Protein AF-A0A1H0KVQ3-F1 (afdb_monomer_lite)

Organism: NCBI:txid582672

Secondary structure (DSSP, 8-state):
---GGG--HHHHHHHHHHHHHHHHHHHHHHHHHHHHHT-S-GGGHHHHHHHHHHHHHHHHHHHSSPPPHHHHHHHT-HHHHHHHT------HHHHHHHHHHTHHHHHHHHHHHHHHHHHHHHHHHTT-HHHHHHHHHHHHHHHHHHHHHHHHHHHHHHHHHPPP----PPPPP-

Radius of gyration: 24.4 Å; chains: 1; bounding box: 36×47×94 Å

pLDDT: mean 91.39, std 11.81, range [36.75, 98.62]

Structure (mmCIF, N/CA/C/O backb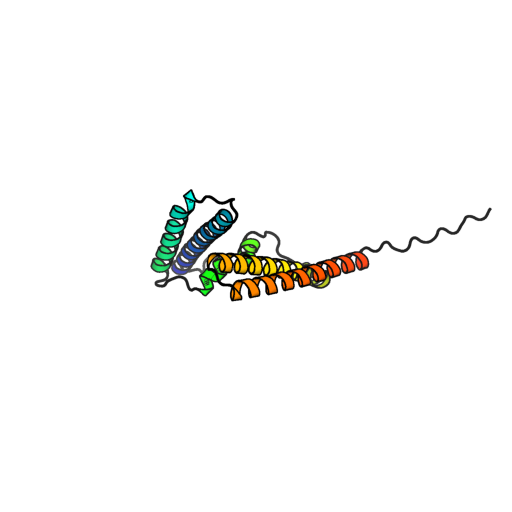one):
data_AF-A0A1H0KVQ3-F1
#
_entry.id   AF-A0A1H0KVQ3-F1
#
loop_
_atom_site.group_PDB
_atom_site.id
_atom_site.type_symbol
_atom_site.label_atom_id
_atom_site.label_alt_id
_atom_site.label_comp_id
_atom_site.label_asym_id
_atom_site.label_entity_id
_atom_site.label_seq_id
_atom_site.pdbx_PDB_ins_code
_atom_site.Cartn_x
_atom_site.Cartn_y
_atom_site.Cartn_z
_atom_site.occupancy
_atom_site.B_iso_or_equiv
_atom_site.auth_seq_id
_atom_site.auth_comp_id
_atom_site.auth_asym_id
_atom_site.auth_atom_id
_atom_site.pdbx_PDB_model_num
ATOM 1 N N . MET A 1 1 ? -12.861 -31.488 -4.540 1.00 42.41 1 MET A N 1
ATOM 2 C CA . MET A 1 1 ? -13.617 -30.463 -3.789 1.00 42.41 1 MET A CA 1
ATOM 3 C C . MET A 1 1 ? -13.531 -30.807 -2.314 1.00 42.41 1 MET A C 1
ATOM 5 O O . MET A 1 1 ? -14.171 -31.758 -1.891 1.00 42.41 1 MET A O 1
ATOM 9 N N . ARG A 1 2 ? -12.672 -30.112 -1.562 1.00 36.75 2 ARG A N 1
ATOM 10 C CA . ARG A 1 2 ? -12.631 -30.208 -0.098 1.00 36.75 2 ARG A CA 1
ATOM 11 C C . ARG A 1 2 ? -13.751 -29.309 0.415 1.00 36.75 2 ARG A C 1
ATOM 13 O O . ARG A 1 2 ? -13.778 -28.130 0.071 1.00 36.75 2 ARG A O 1
ATOM 20 N N . VAL A 1 3 ? -14.720 -29.891 1.106 1.00 45.06 3 VAL A N 1
ATOM 21 C CA . VAL A 1 3 ? -15.871 -29.166 1.644 1.00 45.06 3 VAL A CA 1
ATOM 22 C C . VAL A 1 3 ? -15.356 -28.164 2.679 1.00 45.06 3 VAL A C 1
ATOM 24 O O . VAL A 1 3 ? -14.495 -28.492 3.487 1.00 45.06 3 VAL A O 1
ATOM 27 N N . VAL A 1 4 ? -15.893 -26.945 2.664 1.00 55.22 4 VAL A N 1
ATOM 28 C CA . VAL A 1 4 ? -15.613 -25.844 3.610 1.00 55.22 4 VAL A CA 1
ATOM 29 C C . VAL A 1 4 ? -16.054 -26.192 5.059 1.00 55.22 4 VAL A C 1
ATOM 31 O O . VAL A 1 4 ? -16.020 -25.352 5.947 1.00 55.22 4 VAL A O 1
ATOM 34 N N . SER A 1 5 ? -16.451 -27.442 5.330 1.00 54.75 5 SER A N 1
ATOM 35 C CA . SER A 1 5 ? -17.116 -27.896 6.559 1.00 54.75 5 SER A CA 1
ATOM 36 C C . SER A 1 5 ? -16.187 -28.355 7.687 1.00 54.75 5 SER A C 1
ATOM 38 O O . SER A 1 5 ? -16.681 -28.916 8.657 1.00 54.75 5 SER A O 1
ATOM 40 N N . GLU A 1 6 ? -14.870 -28.173 7.581 1.00 60.12 6 GLU A N 1
ATOM 41 C CA . GLU A 1 6 ? -13.929 -28.571 8.648 1.00 60.12 6 GLU A CA 1
ATOM 42 C C . GLU A 1 6 ? -13.430 -27.394 9.495 1.00 60.12 6 GLU A C 1
ATOM 44 O O . GLU A 1 6 ? -12.633 -27.605 10.404 1.00 60.12 6 GLU A O 1
ATOM 49 N N . ARG A 1 7 ? -13.892 -26.160 9.238 1.00 67.75 7 ARG A N 1
ATOM 50 C CA . ARG A 1 7 ? -13.549 -25.029 10.108 1.00 67.75 7 ARG A CA 1
ATOM 51 C C . ARG A 1 7 ? -14.409 -25.045 11.360 1.00 67.75 7 ARG A C 1
ATOM 53 O O . ARG A 1 7 ? -15.636 -25.081 11.284 1.00 67.75 7 ARG A O 1
ATOM 60 N N . THR A 1 8 ? -13.758 -24.990 12.510 1.00 81.69 8 THR A N 1
ATOM 61 C CA . THR A 1 8 ? -14.435 -24.839 13.796 1.00 81.69 8 THR A CA 1
ATOM 62 C C . THR A 1 8 ? -15.108 -23.466 13.879 1.00 81.69 8 THR A C 1
ATOM 64 O O . THR A 1 8 ? -14.657 -22.490 13.280 1.00 81.69 8 THR A O 1
ATOM 67 N N . GLU A 1 9 ? -16.179 -23.349 14.663 1.00 85.50 9 GLU A N 1
ATOM 68 C CA . GLU A 1 9 ? -16.862 -22.066 14.901 1.00 85.50 9 GLU A CA 1
ATOM 69 C C . GLU A 1 9 ? -15.919 -20.999 15.492 1.00 85.50 9 GLU A C 1
ATOM 71 O O . GLU A 1 9 ? -16.082 -19.801 15.268 1.00 85.50 9 GLU A O 1
ATOM 76 N N . ALA A 1 10 ? -14.887 -21.431 16.222 1.00 84.00 10 ALA A N 1
ATOM 77 C CA . ALA A 1 10 ? -13.822 -20.557 16.696 1.00 84.00 10 ALA A CA 1
ATOM 78 C C . ALA A 1 10 ? -12.983 -19.988 15.538 1.00 84.00 10 ALA A C 1
ATOM 80 O O . ALA A 1 10 ? -12.761 -18.783 15.491 1.00 84.00 10 ALA A O 1
ATOM 81 N N . GLU A 1 11 ? -12.570 -20.816 14.575 1.00 88.00 11 GLU A N 1
ATOM 82 C CA . GLU A 1 11 ? -11.800 -20.365 13.405 1.00 88.00 11 GLU A CA 1
ATOM 83 C C . GLU A 1 11 ? -12.605 -19.429 12.501 1.00 88.00 11 GLU A C 1
ATOM 85 O O . GLU A 1 11 ? -12.054 -18.468 11.966 1.00 88.00 11 GLU A O 1
ATOM 90 N N . ILE A 1 12 ? -13.909 -19.684 12.345 1.00 89.75 12 ILE A N 1
ATOM 91 C CA . ILE A 1 12 ? -14.804 -18.802 11.585 1.00 89.75 12 ILE A CA 1
ATOM 92 C C . ILE A 1 12 ? -14.844 -17.418 12.238 1.00 89.75 12 ILE A C 1
ATOM 94 O O . ILE A 1 12 ? -14.564 -16.424 11.570 1.00 89.75 12 ILE A O 1
ATOM 98 N N . ARG A 1 13 ? -15.097 -17.356 13.551 1.00 92.44 13 ARG A N 1
ATOM 99 C CA . ARG A 1 13 ? -15.142 -16.084 14.286 1.00 92.44 13 ARG A CA 1
ATOM 100 C C . ARG A 1 13 ? -13.813 -15.340 14.239 1.00 92.44 13 ARG A C 1
ATOM 102 O O . ARG A 1 13 ? -13.820 -14.132 14.025 1.00 92.44 13 ARG A O 1
ATOM 109 N N . THR A 1 14 ? -12.688 -16.042 14.380 1.00 92.06 14 THR A N 1
ATOM 110 C CA . THR A 1 14 ? -11.350 -15.444 14.247 1.00 92.06 14 THR A CA 1
ATOM 111 C C . THR A 1 14 ? -11.158 -14.809 12.871 1.00 92.06 14 THR A C 1
ATOM 113 O O . THR A 1 14 ? -10.742 -13.655 12.781 1.00 92.06 14 THR A O 1
ATOM 116 N N . HIS A 1 15 ? -11.519 -15.511 11.795 1.00 92.88 15 HIS A N 1
ATOM 117 C CA . HIS A 1 15 ? -11.420 -14.959 10.444 1.00 92.88 15 HIS A CA 1
ATOM 118 C C . HIS A 1 15 ? -12.334 -13.748 10.219 1.00 92.88 15 HIS A C 1
ATOM 120 O O . HIS A 1 15 ? -11.943 -12.811 9.525 1.00 92.88 15 HIS A O 1
ATOM 126 N N . GLU A 1 16 ? -13.534 -13.735 10.800 1.00 95.06 16 GLU A N 1
ATOM 127 C CA . GLU A 1 16 ? -14.462 -12.605 10.690 1.00 95.06 16 GLU A CA 1
ATOM 128 C C . GLU A 1 16 ? -13.920 -11.344 11.373 1.00 95.06 16 GLU A C 1
ATOM 130 O O . GLU A 1 16 ? -13.935 -10.262 10.776 1.00 95.06 16 GLU A O 1
ATOM 135 N N . VAL A 1 17 ? -13.403 -11.467 12.601 1.00 97.06 17 VAL A N 1
ATOM 136 C CA . VAL A 1 17 ? -12.816 -10.317 13.308 1.00 97.06 17 VAL A CA 1
ATOM 137 C C . VAL A 1 17 ? -11.524 -9.845 12.645 1.00 97.06 17 VAL A C 1
ATOM 139 O O . VAL A 1 17 ? -11.307 -8.640 12.531 1.00 97.06 17 VAL A O 1
ATOM 142 N N . GLU A 1 18 ? -10.708 -10.760 12.117 1.00 96.31 18 GLU A N 1
ATOM 143 C CA . GLU A 1 18 ? -9.507 -10.426 11.347 1.00 96.31 18 GLU A CA 1
ATOM 144 C C . GLU A 1 18 ? -9.856 -9.653 10.061 1.00 96.31 18 GLU A C 1
ATOM 146 O O . GLU A 1 18 ? -9.266 -8.607 9.772 1.00 96.31 18 GLU A O 1
ATOM 151 N N . ALA A 1 19 ? -10.861 -10.116 9.309 1.00 95.69 19 ALA A N 1
ATOM 152 C CA . ALA A 1 19 ? -11.348 -9.430 8.115 1.00 95.69 19 ALA A CA 1
ATOM 153 C C . ALA A 1 19 ? -11.894 -8.034 8.449 1.00 95.69 19 ALA A C 1
ATOM 155 O O . ALA A 1 19 ? -11.619 -7.071 7.726 1.00 95.69 19 ALA A O 1
ATOM 156 N N . LYS A 1 20 ? -12.614 -7.894 9.571 1.00 97.69 20 LYS A N 1
ATOM 157 C CA . LYS A 1 20 ? -13.118 -6.598 10.039 1.00 97.69 20 LYS A CA 1
ATOM 158 C C . LYS A 1 20 ? -11.974 -5.628 10.334 1.00 97.69 20 LYS A C 1
ATOM 160 O O . LYS A 1 20 ? -12.011 -4.512 9.814 1.00 97.69 20 LYS A O 1
ATOM 165 N N . VAL A 1 21 ? -10.948 -6.058 11.082 1.00 98.12 21 VAL A N 1
ATOM 166 C CA . VAL A 1 21 ? -9.746 -5.244 11.349 1.00 98.12 21 VAL A CA 1
ATOM 167 C C . VAL A 1 21 ? -9.100 -4.809 10.040 1.00 98.12 21 VAL A C 1
ATOM 169 O O . VAL A 1 21 ? -8.855 -3.618 9.848 1.00 98.12 21 VAL A O 1
ATOM 172 N N . ARG A 1 22 ? -8.871 -5.750 9.116 1.00 97.62 22 ARG A N 1
ATOM 173 C CA . ARG A 1 22 ? -8.246 -5.480 7.815 1.00 97.62 22 ARG A CA 1
ATOM 174 C C . ARG A 1 22 ? -8.985 -4.382 7.049 1.00 97.62 22 ARG A C 1
ATOM 176 O O . ARG A 1 22 ? -8.360 -3.428 6.589 1.00 97.62 22 ARG A O 1
ATOM 183 N N . VAL A 1 23 ? -10.311 -4.481 6.943 1.00 97.06 23 VAL A N 1
ATOM 184 C CA . VAL A 1 23 ? -11.141 -3.506 6.217 1.00 97.06 23 VAL A CA 1
ATOM 185 C C . VAL A 1 23 ? -11.105 -2.130 6.882 1.00 97.06 23 VAL A C 1
ATOM 187 O O . VAL A 1 23 ? -10.873 -1.126 6.201 1.00 97.06 23 VAL A O 1
ATOM 190 N N . THR A 1 24 ? -11.308 -2.050 8.201 1.00 98.19 24 THR A N 1
ATOM 191 C CA . THR A 1 24 ? -11.325 -0.760 8.910 1.00 98.19 24 THR A CA 1
ATOM 192 C C . THR A 1 24 ? -9.957 -0.086 8.896 1.00 98.19 24 THR A C 1
ATOM 194 O O . THR A 1 24 ? -9.870 1.121 8.660 1.00 98.19 24 THR A O 1
ATOM 197 N N . LEU A 1 25 ? -8.888 -0.869 9.067 1.00 98.19 25 LEU A N 1
ATOM 198 C CA . LEU A 1 25 ? -7.510 -0.391 9.051 1.00 98.19 25 LEU A CA 1
ATOM 199 C C . LEU A 1 25 ? -7.128 0.158 7.672 1.00 98.19 25 LEU A C 1
ATOM 201 O O . LEU A 1 25 ? -6.627 1.280 7.572 1.00 98.19 25 LEU A O 1
ATOM 205 N N . ARG A 1 26 ? -7.431 -0.582 6.596 1.00 97.75 26 ARG A N 1
ATOM 206 C CA . ARG A 1 26 ? -7.193 -0.123 5.219 1.00 97.75 26 ARG A CA 1
ATOM 207 C C . ARG A 1 26 ? -7.983 1.139 4.895 1.00 97.75 26 ARG A C 1
ATOM 209 O O . ARG A 1 26 ? -7.428 2.058 4.295 1.00 97.75 26 ARG A O 1
ATOM 216 N N . ARG A 1 27 ? -9.252 1.221 5.311 1.00 97.88 27 ARG A N 1
ATOM 217 C CA . ARG A 1 27 ? -10.090 2.409 5.085 1.00 97.88 27 ARG A CA 1
ATOM 218 C C . ARG A 1 27 ? -9.503 3.649 5.759 1.00 97.88 27 ARG A C 1
ATOM 220 O O . ARG A 1 27 ? -9.386 4.687 5.107 1.00 97.88 27 ARG A O 1
ATOM 227 N N . LEU A 1 28 ? -9.109 3.529 7.027 1.00 98.44 28 LEU A N 1
ATOM 228 C CA . LEU A 1 28 ? -8.469 4.611 7.773 1.00 98.44 28 LEU A CA 1
ATOM 229 C C . LEU A 1 28 ? -7.151 5.038 7.111 1.00 98.44 28 LEU A C 1
ATOM 231 O O . LEU A 1 28 ? -6.968 6.218 6.808 1.00 98.44 28 LEU A O 1
ATOM 235 N N . ALA A 1 29 ? -6.257 4.087 6.823 1.00 97.81 29 ALA A N 1
ATOM 236 C CA . ALA A 1 29 ? -4.963 4.366 6.200 1.00 97.81 29 ALA A CA 1
ATOM 237 C C . ALA A 1 29 ? -5.115 5.039 4.825 1.00 97.81 29 ALA A C 1
ATOM 239 O O . ALA A 1 29 ? -4.454 6.040 4.538 1.00 97.81 29 ALA A O 1
ATOM 240 N N . ALA A 1 30 ? -6.032 4.540 3.991 1.00 97.44 30 ALA A N 1
ATOM 241 C CA . ALA A 1 30 ? -6.328 5.123 2.689 1.00 97.44 30 ALA A CA 1
ATOM 242 C C . ALA A 1 30 ? -6.830 6.566 2.809 1.00 97.44 30 ALA A C 1
ATOM 244 O O . ALA A 1 30 ? -6.378 7.438 2.063 1.00 97.44 30 ALA A O 1
ATOM 245 N N . ASN A 1 31 ? -7.733 6.847 3.752 1.00 98.31 31 ASN A N 1
ATOM 246 C CA . ASN A 1 31 ? -8.236 8.201 3.942 1.00 98.31 31 ASN A CA 1
ATOM 247 C C . ASN A 1 31 ? -7.149 9.148 4.467 1.00 98.31 31 ASN A C 1
ATOM 249 O O . ASN A 1 31 ? -7.039 10.255 3.950 1.00 98.31 31 ASN A O 1
ATOM 253 N N . ILE A 1 32 ? -6.289 8.713 5.399 1.00 97.88 32 ILE A N 1
ATOM 254 C CA . ILE A 1 32 ? -5.132 9.505 5.860 1.00 97.88 32 ILE A CA 1
ATOM 255 C C . ILE A 1 32 ? -4.241 9.892 4.672 1.00 97.88 32 ILE A C 1
ATOM 257 O O . ILE A 1 32 ? -3.971 11.075 4.468 1.00 97.88 32 ILE A O 1
ATOM 261 N N . MET A 1 33 ? -3.857 8.923 3.830 1.00 96.88 33 MET A N 1
ATOM 262 C CA . MET A 1 33 ? -3.048 9.192 2.633 1.00 96.88 33 MET A CA 1
ATOM 263 C C . MET A 1 33 ? -3.743 10.170 1.675 1.00 96.88 33 MET A C 1
ATOM 265 O O . MET A 1 33 ? -3.113 11.083 1.134 1.00 96.88 33 MET A O 1
ATOM 269 N N . ARG A 1 34 ? -5.057 10.017 1.473 1.00 97.12 34 ARG A N 1
ATOM 270 C CA . ARG A 1 34 ? -5.841 10.915 0.617 1.00 97.12 34 ARG A CA 1
ATOM 271 C C . ARG A 1 34 ? -5.956 12.319 1.199 1.00 97.12 34 ARG A C 1
ATOM 273 O O . ARG A 1 34 ? -5.857 13.269 0.427 1.00 97.12 34 ARG A O 1
ATOM 280 N N . VAL A 1 35 ? -6.138 12.465 2.512 1.00 97.56 35 VAL A N 1
ATOM 281 C CA . VAL A 1 35 ? -6.172 13.762 3.207 1.00 97.56 35 VAL A CA 1
ATOM 282 C C . VAL A 1 35 ? -4.823 14.459 3.067 1.00 97.56 35 VAL A C 1
ATOM 284 O O . VAL A 1 35 ? -4.800 15.606 2.631 1.00 97.56 35 VAL A O 1
ATOM 287 N N . SER A 1 36 ? -3.706 13.765 3.311 1.00 95.19 36 SER A N 1
ATOM 288 C CA . SER A 1 36 ? -2.363 14.329 3.102 1.00 95.19 36 SER A CA 1
ATOM 289 C C . SER A 1 36 ? -2.119 14.765 1.653 1.00 95.19 36 SER A C 1
ATOM 291 O O . SER A 1 36 ? -1.422 15.747 1.420 1.00 95.19 36 SER A O 1
ATOM 293 N N . ARG A 1 37 ? -2.725 14.081 0.672 1.00 94.56 37 ARG A N 1
ATOM 294 C CA . ARG A 1 37 ? -2.709 14.483 -0.746 1.00 94.56 37 ARG A CA 1
ATOM 295 C C . ARG A 1 37 ? -3.676 15.637 -1.082 1.00 94.56 37 ARG A C 1
ATOM 297 O O . ARG A 1 37 ? -3.552 16.222 -2.153 1.00 94.56 37 ARG A O 1
ATOM 304 N N . GLY A 1 38 ? -4.649 15.949 -0.224 1.00 95.50 38 GLY A N 1
ATOM 305 C CA . GLY A 1 38 ? -5.690 16.960 -0.471 1.00 95.50 38 GLY A CA 1
ATOM 306 C C . GLY A 1 38 ? -6.957 16.444 -1.174 1.00 95.50 38 GLY A C 1
ATOM 307 O O . GLY A 1 38 ? -7.688 17.220 -1.774 1.00 95.50 38 GLY A O 1
ATOM 308 N N . SER A 1 39 ? -7.222 15.134 -1.134 1.00 96.56 39 SER A N 1
ATOM 309 C CA . SER A 1 39 ? -8.358 14.463 -1.809 1.00 96.56 39 SER A CA 1
ATOM 310 C C . SER A 1 39 ? -9.154 13.503 -0.904 1.00 96.56 39 SER A C 1
ATOM 312 O O . SER A 1 39 ? -9.911 12.647 -1.382 1.00 96.56 39 SER A O 1
ATOM 314 N N . GLY A 1 40 ? -8.921 13.580 0.408 1.00 95.56 40 GLY A N 1
ATOM 315 C CA . GLY A 1 40 ? -9.569 12.754 1.428 1.00 95.56 40 GLY A CA 1
ATOM 316 C C . GLY A 1 40 ? -10.595 13.531 2.244 1.00 95.56 40 GLY A C 1
ATOM 317 O O . GLY A 1 40 ? -10.678 14.754 2.155 1.00 95.56 40 GLY A O 1
ATOM 318 N N . SER A 1 41 ? -11.360 12.806 3.056 1.00 96.81 41 SER A N 1
ATOM 319 C CA . SER A 1 41 ? -12.391 13.371 3.928 1.00 96.81 41 SER A CA 1
ATOM 320 C C . SER A 1 41 ? -11.832 13.532 5.341 1.00 96.81 41 SER A C 1
ATOM 322 O O . SER A 1 41 ? -11.792 12.573 6.114 1.00 96.81 41 SER A O 1
ATOM 324 N N . SER A 1 42 ? -11.364 14.736 5.689 1.00 97.25 42 SER A N 1
ATOM 325 C CA . SER A 1 42 ? -10.811 15.012 7.026 1.00 97.25 42 SER A CA 1
ATOM 326 C C . SER A 1 42 ? -11.864 14.887 8.133 1.00 97.25 42 SER A C 1
ATOM 328 O O . SER A 1 42 ? -11.543 14.421 9.223 1.00 97.25 42 SER A O 1
ATOM 330 N N . GLY A 1 43 ? -13.128 15.219 7.840 1.00 97.69 43 GLY A N 1
ATOM 331 C CA . GLY A 1 43 ? -14.251 15.065 8.773 1.00 97.69 43 GLY A CA 1
ATOM 332 C C . GLY A 1 43 ? -14.567 13.609 9.136 1.00 97.69 43 GLY A C 1
ATOM 333 O O . GLY A 1 43 ? -15.106 13.353 10.208 1.00 97.69 43 GLY A O 1
ATOM 334 N N . GLU A 1 44 ? -14.188 12.643 8.293 1.00 98.00 44 GLU A N 1
ATOM 335 C CA . GLU A 1 44 ? -14.379 11.214 8.576 1.00 98.00 44 GLU A CA 1
ATOM 336 C C . GLU A 1 44 ? -13.278 10.599 9.447 1.00 98.00 44 GLU A C 1
ATOM 338 O O . GLU A 1 44 ? -13.458 9.483 9.935 1.00 98.00 44 GLU A O 1
ATOM 343 N N . LEU A 1 45 ? -12.147 11.286 9.656 1.00 97.75 45 LEU A N 1
ATOM 344 C CA . LEU A 1 45 ? -10.991 10.695 10.341 1.00 97.75 45 LEU A CA 1
ATOM 345 C C . LEU A 1 45 ? -11.342 10.205 11.748 1.00 97.75 45 LEU A C 1
ATOM 347 O O . LEU A 1 45 ? -11.003 9.077 12.092 1.00 97.75 45 LEU A O 1
ATOM 351 N N . GLY A 1 46 ? -12.074 11.008 12.528 1.00 98.06 46 GLY A N 1
ATOM 352 C CA . GLY A 1 46 ? -12.479 10.629 13.884 1.00 98.06 46 GLY A CA 1
ATOM 353 C C . GLY A 1 46 ? -13.324 9.352 13.911 1.00 98.06 46 GLY A C 1
ATOM 354 O O . GLY A 1 46 ? -13.018 8.424 14.654 1.00 98.06 46 GLY A O 1
ATOM 355 N N . ALA A 1 47 ? -14.337 9.258 13.045 1.00 98.25 47 ALA A N 1
ATOM 356 C CA . ALA A 1 47 ? -15.199 8.078 12.962 1.00 98.25 47 ALA A CA 1
ATOM 357 C C . ALA A 1 47 ? -14.438 6.827 12.486 1.00 98.25 47 ALA A C 1
ATOM 359 O O . ALA A 1 47 ? -14.654 5.732 12.999 1.00 98.25 47 ALA A O 1
ATOM 360 N N . GLN A 1 48 ? -13.520 6.978 11.527 1.00 98.44 48 GLN A N 1
ATOM 361 C CA . GLN A 1 48 ? -12.708 5.866 11.025 1.00 98.44 48 GLN A CA 1
ATOM 362 C C . GLN A 1 48 ? -11.682 5.374 12.060 1.00 98.44 48 GLN A C 1
ATOM 364 O O . GLN A 1 48 ? -11.425 4.173 12.127 1.00 98.44 48 GLN A O 1
ATOM 369 N N . MET A 1 49 ? -11.127 6.270 12.885 1.00 98.56 49 MET A N 1
ATOM 370 C CA . MET A 1 49 ? -10.271 5.898 14.018 1.00 98.56 49 MET A CA 1
ATOM 371 C C . MET A 1 49 ? -11.043 5.068 15.046 1.00 98.56 49 MET A C 1
ATOM 373 O O . MET A 1 49 ? -10.574 3.995 15.418 1.00 98.56 49 MET A O 1
ATOM 377 N N . VAL A 1 50 ? -12.240 5.517 15.442 1.00 98.56 50 VAL A N 1
ATOM 378 C CA . VAL A 1 50 ? -13.114 4.776 16.370 1.00 98.56 50 VAL A CA 1
ATOM 379 C C . VAL A 1 50 ? -13.440 3.388 15.818 1.00 98.56 50 VAL A C 1
ATOM 381 O O . VAL A 1 50 ? -13.180 2.395 16.489 1.00 98.56 50 VAL A O 1
ATOM 384 N N . ALA A 1 51 ? -13.887 3.297 14.563 1.00 98.44 51 ALA A N 1
ATOM 385 C CA . ALA A 1 51 ? -14.217 2.014 13.940 1.00 98.44 51 ALA A CA 1
ATOM 386 C C . ALA A 1 51 ? -13.022 1.041 13.880 1.00 98.44 51 ALA A C 1
ATOM 388 O O . ALA A 1 51 ? -13.199 -0.169 14.010 1.00 98.44 51 ALA A O 1
ATOM 389 N N . CYS A 1 52 ? -11.803 1.553 13.676 1.00 98.25 52 CYS A N 1
ATOM 390 C CA . CYS A 1 52 ? -10.596 0.729 13.682 1.00 98.25 52 CYS A CA 1
ATOM 391 C C . CYS A 1 52 ? -10.255 0.216 15.089 1.00 98.25 52 CYS A C 1
ATOM 393 O O . CYS A 1 52 ? -9.868 -0.944 15.226 1.00 98.25 52 CYS A O 1
ATOM 395 N N . ILE A 1 53 ? -10.410 1.051 16.123 1.00 98.38 53 ILE A N 1
ATOM 396 C CA . ILE A 1 53 ? -10.193 0.659 17.524 1.00 98.38 53 ILE A CA 1
ATOM 397 C C . ILE A 1 53 ? -11.204 -0.418 17.929 1.00 98.38 53 ILE A C 1
ATOM 399 O O . ILE A 1 53 ? -10.796 -1.482 18.383 1.00 98.38 53 ILE A O 1
ATOM 403 N N . GLU A 1 54 ? -12.495 -0.201 17.663 1.00 98.44 54 GLU A N 1
ATOM 404 C CA . GLU A 1 54 ? -13.560 -1.172 17.955 1.00 98.44 54 GLU A CA 1
ATOM 405 C C . GLU A 1 54 ? -13.328 -2.521 17.255 1.00 98.44 54 GLU A C 1
ATOM 407 O O . GLU A 1 54 ? -13.611 -3.583 17.810 1.00 98.44 54 GLU A O 1
ATOM 412 N N . ALA A 1 55 ? -12.801 -2.513 16.025 1.00 98.38 55 ALA A N 1
ATOM 413 C CA . ALA A 1 55 ? -12.453 -3.744 15.322 1.00 98.38 55 ALA A CA 1
ATOM 414 C C . ALA A 1 55 ? -11.284 -4.486 15.992 1.00 98.38 55 ALA A C 1
ATOM 416 O O . ALA A 1 55 ? -11.328 -5.711 16.106 1.00 98.38 55 ALA A O 1
ATOM 417 N N . MET A 1 56 ? -10.255 -3.765 16.451 1.00 98.00 56 MET A N 1
ATOM 418 C CA . MET A 1 56 ? -9.123 -4.361 17.171 1.00 98.00 56 MET A CA 1
ATOM 419 C C . MET A 1 56 ? -9.523 -4.885 18.557 1.00 98.00 56 MET A C 1
ATOM 421 O O . MET A 1 56 ? -9.013 -5.922 18.981 1.00 98.00 56 MET A O 1
ATOM 425 N N . GLU A 1 57 ? -10.442 -4.210 19.249 1.00 98.12 57 GLU A N 1
ATOM 426 C CA . GLU A 1 57 ? -11.022 -4.693 20.509 1.00 98.12 57 GLU A CA 1
ATOM 427 C C . GLU A 1 57 ? -11.827 -5.977 20.288 1.00 98.12 57 GLU A C 1
ATOM 429 O O . GLU A 1 57 ? -11.562 -6.977 20.951 1.00 98.12 57 GLU A O 1
ATOM 434 N N . ALA A 1 58 ? -12.699 -6.013 19.275 1.00 97.56 58 ALA A N 1
ATOM 435 C CA . ALA A 1 58 ? -13.448 -7.221 18.925 1.00 97.56 58 ALA A CA 1
ATOM 436 C C . ALA A 1 58 ? -12.529 -8.402 18.558 1.00 97.56 58 ALA A C 1
ATOM 438 O O . ALA A 1 58 ? -12.808 -9.545 18.920 1.00 97.56 58 ALA A O 1
ATOM 439 N N . TYR A 1 59 ? -11.415 -8.137 17.867 1.00 97.88 59 TYR A N 1
ATOM 440 C CA . TYR A 1 59 ? -10.391 -9.152 17.618 1.00 97.88 59 TYR A CA 1
ATOM 441 C C . TYR A 1 59 ? -9.816 -9.695 18.928 1.00 97.88 59 TYR A C 1
ATOM 443 O O . TYR A 1 59 ? -9.750 -10.910 19.121 1.00 97.88 59 TYR A O 1
ATOM 451 N N . ARG A 1 60 ? -9.433 -8.804 19.848 1.00 97.50 60 ARG A N 1
ATOM 452 C CA . ARG A 1 60 ? -8.877 -9.188 21.146 1.00 97.50 60 ARG A CA 1
ATOM 453 C C . ARG A 1 60 ? -9.865 -9.997 21.981 1.00 97.50 60 ARG A C 1
ATOM 455 O O . ARG A 1 60 ? -9.436 -10.940 22.639 1.00 97.50 60 ARG A O 1
ATOM 462 N N . ASP A 1 61 ? -11.150 -9.670 21.940 1.00 97.44 61 ASP A N 1
ATOM 463 C CA . ASP A 1 61 ? -12.181 -10.392 22.690 1.00 97.44 61 ASP A CA 1
ATOM 464 C C . ASP A 1 61 ? -12.355 -11.839 22.204 1.00 97.44 61 ASP A C 1
ATOM 466 O O . ASP A 1 61 ? -12.616 -12.737 23.005 1.00 97.44 61 ASP A O 1
ATOM 470 N N . VAL A 1 62 ? -12.172 -12.087 20.903 1.00 96.44 62 VAL A N 1
ATOM 471 C CA . VAL A 1 62 ? -12.286 -13.429 20.304 1.00 96.44 62 VAL A CA 1
ATOM 472 C C . VAL A 1 62 ? -10.989 -14.228 20.429 1.00 96.44 62 VAL A C 1
ATOM 474 O O . VAL A 1 62 ? -11.023 -15.410 20.765 1.00 96.44 62 VAL A O 1
ATOM 477 N N . VAL A 1 63 ? -9.845 -13.600 20.151 1.00 95.62 63 VAL A N 1
ATOM 478 C CA . VAL A 1 63 ? -8.540 -14.278 20.048 1.00 95.62 63 VAL A CA 1
ATOM 479 C C . VAL A 1 63 ? -7.785 -14.289 21.384 1.00 95.62 63 VAL A C 1
ATOM 481 O O . VAL A 1 63 ? -6.902 -15.117 21.601 1.00 95.62 63 VAL A O 1
ATOM 484 N N . GLY A 1 64 ? -8.128 -13.388 22.307 1.00 96.62 64 GLY A N 1
ATOM 485 C CA . GLY A 1 64 ? -7.486 -13.233 23.616 1.00 96.62 64 GLY A CA 1
ATOM 486 C C . GLY A 1 64 ? -6.205 -12.390 23.601 1.00 96.62 64 GLY A C 1
ATOM 487 O O . GLY A 1 64 ? -5.627 -12.128 24.657 1.00 96.62 64 GLY A O 1
ATOM 488 N N . THR A 1 65 ? -5.752 -11.936 22.430 1.00 96.06 65 THR A N 1
ATOM 489 C CA . THR A 1 65 ? -4.533 -11.134 22.251 1.00 96.06 65 THR A CA 1
ATOM 490 C C . THR A 1 65 ? -4.756 -10.003 21.250 1.00 96.06 65 THR A C 1
ATOM 492 O O . THR A 1 65 ? -5.710 -10.009 20.477 1.00 96.06 65 THR A O 1
ATOM 495 N N . TRP A 1 66 ? -3.876 -9.000 21.263 1.00 96.94 66 TRP A N 1
ATOM 496 C CA . TRP A 1 66 ? -3.861 -7.981 20.214 1.00 96.94 66 TRP A CA 1
ATOM 497 C C . TRP A 1 66 ? -3.372 -8.564 18.889 1.00 96.94 66 TRP A C 1
ATOM 499 O O . TRP A 1 66 ? -2.578 -9.506 18.876 1.00 96.94 66 TRP A O 1
ATOM 509 N N . VAL A 1 67 ? -3.805 -7.955 17.782 1.00 96.12 67 VAL A N 1
ATOM 510 C CA . VAL A 1 67 ? -3.338 -8.314 16.440 1.00 96.12 67 VAL A CA 1
ATOM 511 C C . VAL A 1 67 ? -1.810 -8.179 16.390 1.00 96.12 67 VAL A C 1
ATOM 513 O O . VAL A 1 67 ? -1.284 -7.104 16.706 1.00 96.12 67 VAL A O 1
ATOM 516 N N . PRO A 1 68 ? -1.076 -9.239 16.016 1.00 96.06 68 PRO A N 1
ATOM 517 C CA . PRO A 1 68 ? 0.367 -9.171 15.866 1.00 96.06 68 PRO A CA 1
ATOM 518 C C . PRO A 1 68 ? 0.800 -8.079 14.882 1.00 96.06 68 PRO A C 1
ATOM 520 O O . PRO A 1 68 ? 0.149 -7.811 13.875 1.00 96.06 68 PRO A O 1
ATOM 523 N N . SER A 1 69 ? 1.951 -7.457 15.134 1.00 95.69 69 SER A N 1
ATOM 524 C CA . SER A 1 69 ? 2.462 -6.382 14.272 1.00 95.69 69 SER A CA 1
ATOM 525 C C . SER A 1 69 ? 2.712 -6.836 12.832 1.00 95.69 69 SER A C 1
ATOM 527 O O . SER A 1 69 ? 2.503 -6.069 11.896 1.00 95.69 69 SER A O 1
ATOM 529 N N . TRP A 1 70 ? 3.138 -8.086 12.640 1.00 95.50 70 TRP A N 1
ATOM 530 C CA . TRP A 1 70 ? 3.350 -8.654 11.312 1.00 95.50 70 TRP A CA 1
ATOM 531 C C . TRP A 1 70 ? 2.033 -8.815 10.538 1.00 95.50 70 TRP A C 1
ATOM 533 O O . TRP A 1 70 ? 2.019 -8.534 9.342 1.00 95.50 70 TRP A O 1
ATOM 543 N N . ASP A 1 71 ? 0.935 -9.166 11.215 1.00 96.00 71 ASP A N 1
ATOM 544 C CA . ASP A 1 71 ? -0.406 -9.226 10.624 1.00 96.00 71 ASP A CA 1
ATOM 545 C C . ASP A 1 71 ? -0.887 -7.833 10.226 1.00 96.00 71 ASP A C 1
ATOM 547 O O . ASP A 1 71 ? -1.321 -7.625 9.097 1.00 96.00 71 ASP A O 1
ATOM 551 N N . LEU A 1 72 ? -0.729 -6.839 11.107 1.00 96.44 72 LEU A N 1
ATOM 552 C CA . LEU A 1 72 ? -1.073 -5.447 10.794 1.00 96.44 72 LEU A CA 1
ATOM 553 C C . LEU A 1 72 ? -0.305 -4.929 9.568 1.00 96.44 72 LEU A C 1
ATOM 555 O O . LEU A 1 72 ? -0.884 -4.261 8.710 1.00 96.44 72 LEU A O 1
ATOM 559 N N . ASN A 1 73 ? 0.982 -5.268 9.459 1.00 95.12 73 ASN A N 1
ATOM 560 C CA . ASN A 1 73 ? 1.800 -4.909 8.302 1.00 95.12 73 ASN A CA 1
ATOM 561 C C . ASN A 1 73 ? 1.289 -5.574 7.016 1.00 95.12 73 ASN A C 1
ATOM 563 O O . ASN A 1 73 ? 1.207 -4.904 5.989 1.00 95.12 73 ASN A O 1
ATOM 567 N N . GLN A 1 74 ? 0.908 -6.855 7.067 1.00 94.88 74 GLN A N 1
ATOM 568 C CA . GLN A 1 74 ? 0.324 -7.551 5.914 1.00 94.88 74 GLN A CA 1
ATOM 569 C C . GLN A 1 74 ? -1.047 -6.982 5.531 1.00 94.88 74 GLN A C 1
ATOM 571 O O . GLN A 1 74 ? -1.334 -6.787 4.351 1.00 94.88 74 GLN A O 1
ATOM 576 N N . MET A 1 75 ? -1.883 -6.638 6.513 1.00 96.31 75 MET A N 1
ATOM 577 C CA . MET A 1 75 ? -3.173 -5.987 6.273 1.00 96.31 75 MET A CA 1
ATOM 578 C C . MET A 1 75 ? -3.015 -4.635 5.567 1.00 96.31 75 MET A C 1
ATOM 580 O O . MET A 1 75 ? -3.911 -4.234 4.828 1.00 96.31 75 MET A O 1
ATOM 584 N N . LEU A 1 76 ? -1.894 -3.939 5.761 1.00 96.25 76 LEU A N 1
ATOM 585 C CA . LEU A 1 76 ? -1.585 -2.662 5.114 1.00 96.25 76 LEU A CA 1
ATOM 586 C C . LEU A 1 76 ? -0.775 -2.795 3.815 1.00 96.25 76 LEU A C 1
ATOM 588 O O . LEU A 1 76 ? -0.474 -1.774 3.191 1.00 96.25 76 LEU A O 1
ATOM 592 N N . ASP A 1 77 ? -0.440 -4.010 3.374 1.00 94.62 77 ASP A N 1
ATOM 593 C CA . ASP A 1 77 ? 0.264 -4.210 2.110 1.00 94.62 77 ASP A CA 1
ATOM 594 C C . ASP A 1 77 ? -0.660 -3.877 0.926 1.00 94.62 77 ASP A C 1
ATOM 596 O O . ASP A 1 77 ? -1.635 -4.575 0.637 1.00 94.62 77 ASP A O 1
ATOM 600 N N . ALA A 1 78 ? -0.341 -2.783 0.233 1.00 92.81 78 ALA A N 1
ATOM 601 C CA . ALA A 1 78 ? -1.100 -2.305 -0.914 1.00 92.81 78 ALA A CA 1
ATOM 602 C C . ALA A 1 78 ? -1.001 -3.238 -2.132 1.00 92.81 78 ALA A C 1
ATOM 604 O O . ALA A 1 78 ? -1.926 -3.249 -2.939 1.00 92.81 78 ALA A O 1
ATOM 605 N N . ASP A 1 79 ? 0.091 -3.996 -2.288 1.00 91.56 79 ASP A N 1
ATOM 606 C CA . ASP A 1 79 ? 0.217 -4.978 -3.373 1.00 91.56 79 ASP A CA 1
ATOM 607 C C . ASP A 1 79 ? -0.673 -6.189 -3.112 1.00 91.56 79 ASP A C 1
ATOM 609 O O . ASP A 1 79 ? -1.363 -6.652 -4.019 1.00 91.56 79 ASP A O 1
ATOM 613 N N . ALA A 1 80 ? -0.698 -6.665 -1.865 1.00 90.75 80 ALA A N 1
ATOM 614 C CA . ALA A 1 80 ? -1.604 -7.731 -1.455 1.00 90.75 80 ALA A CA 1
ATOM 615 C C . ALA A 1 80 ? -3.068 -7.284 -1.587 1.00 90.75 80 ALA A C 1
ATOM 617 O O . ALA A 1 80 ? -3.876 -8.014 -2.150 1.00 90.75 80 ALA A O 1
ATOM 618 N N . ALA A 1 81 ? -3.394 -6.064 -1.145 1.00 92.38 81 ALA A N 1
ATOM 619 C CA . ALA A 1 81 ? -4.735 -5.499 -1.281 1.00 92.38 81 ALA A CA 1
ATOM 620 C C . ALA A 1 81 ? -5.179 -5.376 -2.749 1.00 92.38 81 ALA A C 1
ATOM 622 O O . ALA A 1 81 ? -6.300 -5.745 -3.073 1.00 92.38 81 ALA A O 1
ATOM 623 N N . ASP A 1 82 ? -4.304 -4.902 -3.643 1.00 89.56 82 ASP A N 1
ATOM 624 C CA . ASP A 1 82 ? -4.604 -4.838 -5.080 1.00 89.56 82 ASP A CA 1
ATOM 625 C C . ASP A 1 82 ? -4.786 -6.235 -5.687 1.00 89.56 82 ASP A C 1
ATOM 627 O O . ASP A 1 82 ? -5.606 -6.413 -6.580 1.00 89.56 82 ASP A O 1
ATOM 631 N N . ALA A 1 83 ? -4.049 -7.238 -5.197 1.00 88.62 83 ALA A N 1
ATOM 632 C CA . ALA A 1 83 ? -4.165 -8.617 -5.656 1.00 88.62 83 ALA A CA 1
ATOM 633 C C . ALA A 1 83 ? -5.438 -9.332 -5.169 1.00 88.62 83 ALA A C 1
ATOM 635 O O . ALA A 1 83 ? -5.923 -10.206 -5.885 1.00 88.62 83 ALA A O 1
ATOM 636 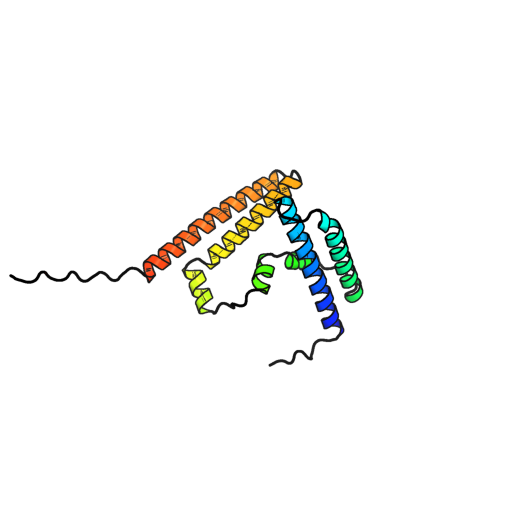N N . GLU A 1 84 ? -5.988 -8.972 -4.003 1.00 87.88 84 GLU A N 1
ATOM 637 C CA . GLU A 1 84 ? -7.222 -9.568 -3.456 1.00 87.88 84 GLU A CA 1
ATOM 638 C C . GLU A 1 84 ? -8.427 -9.393 -4.397 1.00 87.88 84 GLU A C 1
ATOM 640 O O . GLU A 1 84 ? -9.238 -10.309 -4.528 1.00 87.88 84 GLU A O 1
ATOM 645 N N . ASP A 1 85 ? -8.505 -8.263 -5.104 1.00 80.06 85 ASP A N 1
ATOM 646 C CA . ASP A 1 85 ? -9.596 -7.953 -6.039 1.00 80.06 85 ASP A CA 1
ATOM 647 C C . ASP A 1 85 ? -9.306 -8.404 -7.487 1.00 80.06 85 ASP A C 1
ATOM 649 O O . ASP A 1 85 ? -10.130 -8.212 -8.392 1.00 80.06 85 ASP A O 1
ATOM 653 N N . ARG A 1 86 ? -8.140 -9.013 -7.755 1.00 81.06 86 ARG A N 1
ATOM 654 C CA . ARG A 1 86 ? -7.799 -9.480 -9.106 1.00 81.06 86 ARG A CA 1
ATOM 655 C C . ARG A 1 86 ? -8.578 -10.744 -9.445 1.00 81.06 86 ARG A C 1
ATOM 657 O O . ARG A 1 86 ? -8.371 -11.811 -8.881 1.00 81.06 86 ARG A O 1
ATOM 664 N N . THR A 1 87 ? -9.406 -10.643 -10.477 1.00 82.56 87 THR A N 1
ATOM 665 C CA . THR A 1 87 ? -10.086 -11.793 -11.095 1.00 82.56 87 THR A CA 1
ATOM 666 C C . THR A 1 87 ? -9.159 -12.632 -11.975 1.00 82.56 87 THR A C 1
ATOM 668 O O . THR A 1 87 ? -9.441 -13.800 -12.234 1.00 82.56 87 THR A O 1
ATOM 671 N N . PHE A 1 88 ? -8.052 -12.052 -12.442 1.00 85.38 88 PHE A N 1
ATOM 672 C CA . PHE A 1 88 ? -7.079 -12.731 -13.289 1.00 85.38 88 PHE A CA 1
ATOM 673 C C . PHE A 1 88 ? -6.007 -13.434 -12.452 1.00 85.38 88 PHE A C 1
ATOM 675 O O . PHE A 1 88 ? -5.241 -12.783 -11.741 1.00 85.38 88 PHE A O 1
ATOM 682 N N . VAL A 1 89 ? -5.918 -14.757 -12.602 1.00 86.50 89 VAL A N 1
ATOM 683 C CA . VAL A 1 89 ? -4.825 -15.573 -12.065 1.00 86.50 89 VAL A CA 1
ATOM 684 C C . VAL A 1 89 ? -3.859 -15.886 -13.213 1.00 86.50 89 VAL A C 1
ATOM 686 O O . VAL A 1 89 ? -4.270 -16.568 -14.155 1.00 86.50 89 VAL A O 1
ATOM 689 N N . PRO A 1 90 ? -2.604 -15.400 -13.171 1.00 87.56 90 PRO A N 1
ATOM 690 C CA . PRO A 1 90 ? -1.633 -15.653 -14.231 1.00 87.56 90 PRO A CA 1
ATOM 691 C C . PRO A 1 90 ? -1.362 -17.149 -14.390 1.00 87.56 90 PRO A C 1
ATOM 693 O O . PRO A 1 90 ? -1.130 -17.854 -13.406 1.00 87.56 90 PRO A O 1
ATOM 696 N N . SER A 1 91 ? -1.356 -17.631 -15.632 1.00 94.44 91 SER A N 1
ATOM 697 C CA . SER A 1 91 ? -0.877 -18.979 -15.936 1.00 94.44 91 SER A CA 1
ATOM 698 C C . SER A 1 91 ? 0.652 -19.062 -15.812 1.00 94.44 91 SER A C 1
ATOM 700 O O . SER A 1 91 ? 1.347 -18.046 -15.777 1.00 94.44 91 SER A O 1
ATOM 702 N N . ALA A 1 92 ? 1.208 -20.277 -15.794 1.00 94.62 92 ALA A N 1
ATOM 703 C CA . ALA A 1 92 ? 2.661 -20.461 -15.824 1.00 94.62 92 ALA A CA 1
ATOM 704 C C . ALA A 1 92 ? 3.305 -19.841 -17.083 1.00 94.62 92 ALA A C 1
ATOM 706 O O . ALA A 1 92 ? 4.407 -19.303 -17.007 1.00 94.62 92 ALA A O 1
ATOM 707 N N . GLU A 1 93 ? 2.601 -19.867 -18.220 1.00 94.69 93 GLU A N 1
ATOM 708 C CA . GLU A 1 93 ? 3.046 -19.226 -19.463 1.00 94.69 93 GLU A CA 1
ATOM 709 C C . GLU A 1 93 ? 3.037 -17.698 -19.350 1.00 94.69 93 GLU A C 1
ATOM 711 O O . GLU A 1 93 ? 3.969 -17.043 -19.817 1.00 94.69 93 GLU A O 1
ATOM 716 N N . ASP A 1 94 ? 2.028 -17.121 -18.686 1.00 93.25 94 ASP A N 1
ATOM 717 C CA . ASP A 1 94 ? 1.986 -15.681 -18.424 1.00 93.25 94 ASP A CA 1
ATOM 718 C C . ASP A 1 94 ? 3.160 -15.243 -17.554 1.00 93.25 94 ASP A C 1
ATOM 720 O O . ASP A 1 94 ? 3.799 -14.244 -17.872 1.00 93.25 94 ASP A O 1
ATOM 724 N N . LEU A 1 95 ? 3.458 -15.998 -16.492 1.00 92.81 95 LEU A N 1
ATOM 725 C CA . LEU A 1 95 ? 4.578 -15.713 -15.594 1.00 92.81 95 LEU A CA 1
ATOM 726 C C . LEU A 1 95 ? 5.923 -15.815 -16.320 1.00 92.81 95 LEU A C 1
ATOM 728 O O . LEU A 1 95 ? 6.757 -14.925 -16.179 1.00 92.81 95 LEU A O 1
ATOM 732 N N . ALA A 1 96 ? 6.118 -16.855 -17.137 1.00 94.00 96 ALA A N 1
ATOM 733 C CA . ALA A 1 96 ? 7.331 -17.006 -17.938 1.00 94.00 96 ALA A CA 1
ATOM 734 C C . ALA A 1 96 ? 7.499 -15.850 -18.937 1.00 94.00 96 ALA A C 1
ATOM 736 O O . ALA A 1 96 ? 8.584 -15.279 -19.043 1.00 94.00 96 ALA A O 1
ATOM 737 N N . ARG A 1 97 ? 6.415 -15.450 -19.618 1.00 94.12 97 ARG A N 1
ATOM 738 C CA . ARG A 1 97 ? 6.421 -14.282 -20.509 1.00 94.12 97 ARG A CA 1
ATOM 739 C C . ARG A 1 97 ? 6.751 -12.999 -19.745 1.00 94.12 97 ARG A C 1
ATOM 741 O O . ARG A 1 97 ? 7.541 -12.208 -20.239 1.00 94.12 97 ARG A O 1
ATOM 748 N N . TRP A 1 98 ? 6.147 -12.781 -18.577 1.00 94.50 98 TRP A N 1
ATOM 749 C CA . TRP A 1 98 ? 6.368 -11.572 -17.773 1.00 94.50 98 TRP A CA 1
ATOM 750 C C . TRP A 1 98 ? 7.798 -11.442 -17.260 1.00 94.50 98 TRP A C 1
ATOM 752 O O . TRP A 1 98 ? 8.295 -10.328 -17.088 1.00 94.50 98 TRP A O 1
ATOM 762 N N . GLU A 1 99 ? 8.450 -12.571 -17.001 1.00 94.12 99 GLU A N 1
ATOM 763 C CA . GLU A 1 99 ? 9.867 -12.602 -16.661 1.00 94.12 99 GLU A CA 1
ATOM 764 C C . GLU A 1 99 ? 10.730 -12.240 -17.879 1.00 94.12 99 GLU A C 1
ATOM 766 O O . GLU A 1 99 ? 11.631 -11.407 -17.788 1.00 94.12 99 GLU A O 1
ATOM 771 N N . GLU A 1 100 ? 10.410 -12.809 -19.043 1.00 93.94 100 GLU A N 1
ATOM 772 C CA . GLU A 1 100 ? 11.148 -12.586 -20.289 1.00 93.94 100 GLU A CA 1
ATOM 773 C C . GLU A 1 100 ? 11.018 -11.143 -20.812 1.00 93.94 100 GLU A C 1
ATOM 775 O O . GLU A 1 100 ? 12.011 -10.526 -21.205 1.00 93.94 100 GLU A O 1
ATOM 780 N N . ASP A 1 101 ? 9.809 -10.576 -20.791 1.00 94.38 101 ASP A N 1
ATOM 781 C CA . ASP A 1 101 ? 9.528 -9.226 -21.294 1.00 94.38 101 ASP A CA 1
ATOM 782 C C . ASP A 1 101 ? 9.812 -8.112 -20.263 1.00 94.38 101 ASP A C 1
ATOM 784 O O . ASP A 1 101 ? 9.776 -6.923 -20.592 1.00 94.38 101 ASP A O 1
ATOM 788 N N . GLY A 1 102 ? 10.139 -8.473 -19.017 1.00 95.06 102 GLY A N 1
ATOM 789 C CA . GLY A 1 102 ? 10.418 -7.536 -17.928 1.00 95.06 102 GLY A CA 1
ATOM 790 C C . GLY A 1 102 ? 9.176 -6.927 -17.263 1.00 95.06 102 GLY A C 1
ATOM 791 O O . GLY A 1 102 ? 9.304 -5.958 -16.507 1.00 95.06 102 GLY A O 1
ATOM 792 N N . SER A 1 103 ? 7.975 -7.457 -17.505 1.00 95.44 103 SER A N 1
ATOM 793 C CA . SER A 1 103 ? 6.744 -7.054 -16.814 1.00 95.44 103 SER A CA 1
ATOM 794 C C . SER A 1 103 ? 6.819 -7.293 -15.308 1.00 95.44 103 SER A C 1
ATOM 796 O O . SER A 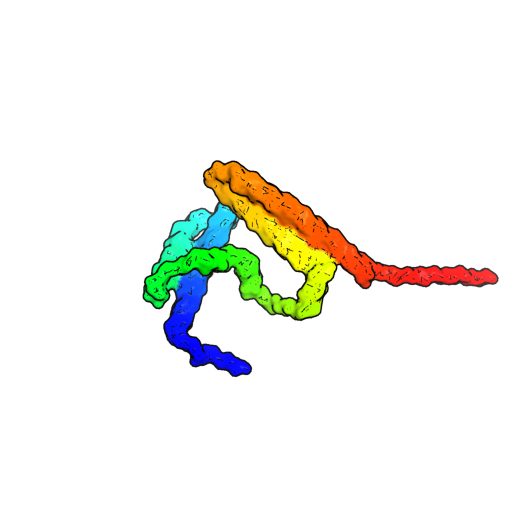1 103 ? 6.397 -6.419 -14.545 1.00 95.44 103 SER A O 1
ATOM 798 N N . SER A 1 104 ? 7.405 -8.413 -14.868 1.00 94.38 104 SER A N 1
ATOM 799 C CA . SER A 1 104 ? 7.631 -8.702 -13.443 1.00 94.38 104 SER A CA 1
ATOM 800 C C . SER A 1 104 ? 8.465 -7.598 -12.787 1.00 94.38 104 SER A C 1
ATOM 802 O O . SER A 1 104 ? 8.055 -6.987 -11.798 1.00 94.38 104 SER A O 1
ATOM 804 N N . ASP A 1 105 ? 9.590 -7.241 -13.407 1.00 96.25 105 ASP A N 1
ATOM 805 C CA . ASP A 1 105 ? 10.481 -6.193 -12.905 1.00 96.25 105 ASP A CA 1
ATOM 806 C C . ASP A 1 105 ? 9.851 -4.807 -12.934 1.00 96.25 105 ASP A C 1
ATOM 808 O O . ASP A 1 105 ? 10.109 -3.975 -12.063 1.00 96.25 105 ASP A O 1
ATOM 812 N N . ARG A 1 106 ? 8.991 -4.540 -13.919 1.00 97.06 106 ARG A N 1
ATOM 813 C CA . ARG A 1 106 ? 8.206 -3.308 -13.947 1.00 97.06 106 ARG A CA 1
ATOM 814 C C . ARG A 1 106 ? 7.271 -3.228 -12.739 1.00 97.06 106 ARG A C 1
ATOM 816 O O . ARG A 1 106 ? 7.175 -2.151 -12.151 1.00 97.06 106 ARG A O 1
ATOM 823 N N . ILE A 1 107 ? 6.576 -4.314 -12.393 1.00 94.38 107 ILE A N 1
ATOM 824 C CA . ILE A 1 107 ? 5.668 -4.363 -11.236 1.00 94.38 107 ILE A CA 1
ATOM 825 C C . ILE A 1 107 ? 6.454 -4.113 -9.945 1.00 94.38 107 ILE A C 1
ATOM 827 O O . ILE A 1 107 ? 6.085 -3.226 -9.172 1.00 94.38 107 ILE A O 1
ATOM 831 N N . LEU A 1 108 ? 7.574 -4.819 -9.758 1.00 95.25 108 LEU A N 1
ATOM 832 C CA . LEU A 1 108 ? 8.442 -4.654 -8.588 1.00 95.25 108 LEU A CA 1
ATOM 833 C C . LEU A 1 108 ? 8.985 -3.224 -8.482 1.00 95.25 108 LEU A C 1
ATOM 835 O O .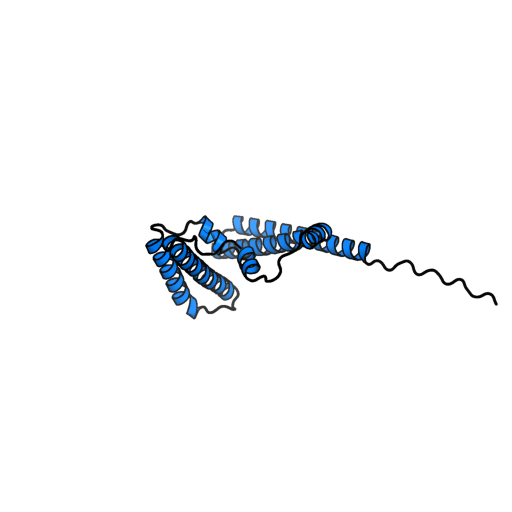 LEU A 1 108 ? 8.836 -2.586 -7.443 1.00 95.25 108 LEU A O 1
ATOM 839 N N . ALA A 1 109 ? 9.512 -2.669 -9.577 1.00 97.62 109 ALA A N 1
ATOM 840 C CA . ALA A 1 109 ? 10.043 -1.308 -9.592 1.00 97.62 109 ALA A CA 1
ATOM 841 C C . ALA A 1 109 ? 8.976 -0.250 -9.262 1.00 97.62 109 ALA A C 1
ATOM 843 O O . ALA A 1 109 ? 9.268 0.741 -8.594 1.00 97.62 109 ALA A O 1
ATOM 844 N N . VAL A 1 110 ? 7.729 -0.436 -9.711 1.00 97.50 110 VAL A N 1
ATOM 845 C CA . VAL A 1 110 ? 6.618 0.459 -9.348 1.00 97.50 110 VAL A CA 1
ATOM 846 C C . VAL A 1 110 ? 6.276 0.346 -7.859 1.00 97.50 110 VAL A C 1
ATOM 848 O O . VAL A 1 110 ? 6.031 1.377 -7.225 1.00 97.50 110 VAL A O 1
ATOM 851 N N . SER A 1 111 ? 6.289 -0.863 -7.287 1.00 96.06 111 SER A N 1
ATOM 852 C CA . SER A 1 111 ? 6.097 -1.039 -5.842 1.00 96.06 111 SER A CA 1
ATOM 853 C C . SER A 1 111 ? 7.212 -0.363 -5.038 1.00 96.06 111 SER A C 1
ATOM 855 O O . SER A 1 111 ? 6.911 0.402 -4.117 1.00 96.06 111 SER A O 1
ATOM 857 N N . ASP A 1 112 ? 8.475 -0.540 -5.440 1.00 96.94 112 ASP A N 1
ATOM 858 C CA . ASP A 1 112 ? 9.644 0.099 -4.820 1.00 96.94 112 ASP A CA 1
ATOM 859 C C . ASP A 1 112 ? 9.516 1.629 -4.829 1.00 96.94 112 ASP A C 1
ATOM 861 O O . ASP A 1 112 ? 9.670 2.280 -3.793 1.00 96.94 112 ASP A O 1
ATOM 865 N N . ILE A 1 113 ? 9.135 2.211 -5.973 1.00 98.31 113 ILE A N 1
ATOM 866 C CA . ILE A 1 113 ? 8.884 3.654 -6.102 1.00 98.31 113 ILE A CA 1
ATOM 867 C C . ILE A 1 113 ? 7.789 4.110 -5.130 1.00 98.31 113 ILE A C 1
ATOM 869 O O . ILE A 1 113 ? 7.961 5.113 -4.437 1.00 98.31 113 ILE A O 1
ATOM 873 N N . ARG A 1 114 ? 6.663 3.389 -5.049 1.00 97.06 114 ARG A N 1
ATOM 874 C CA . ARG A 1 114 ? 5.558 3.747 -4.145 1.00 97.06 114 ARG A CA 1
ATOM 875 C C . ARG A 1 114 ? 5.996 3.693 -2.680 1.00 97.06 114 ARG A C 1
ATOM 877 O O . ARG A 1 114 ? 5.701 4.628 -1.936 1.00 97.06 114 ARG A O 1
ATOM 884 N N . ARG A 1 115 ? 6.712 2.639 -2.273 1.00 96.38 115 ARG A N 1
ATOM 885 C CA . ARG A 1 115 ? 7.251 2.483 -0.909 1.00 96.38 115 ARG A CA 1
ATOM 886 C C . ARG A 1 115 ? 8.225 3.611 -0.568 1.00 96.38 115 ARG A C 1
ATOM 888 O O . ARG A 1 115 ? 8.100 4.217 0.494 1.00 96.38 115 ARG A O 1
ATOM 895 N N . ALA A 1 116 ? 9.119 3.956 -1.492 1.00 98.06 116 ALA A N 1
ATOM 896 C CA . ALA A 1 116 ? 10.055 5.062 -1.332 1.00 98.06 116 ALA A CA 1
ATOM 897 C C . ALA A 1 116 ? 9.336 6.412 -1.166 1.00 98.06 116 ALA A C 1
ATOM 899 O O . ALA A 1 116 ? 9.647 7.167 -0.245 1.00 98.06 116 ALA A O 1
ATOM 900 N N . CYS A 1 117 ? 8.316 6.694 -1.986 1.00 97.50 117 CYS A N 1
ATOM 901 C CA . CYS A 1 117 ? 7.501 7.902 -1.840 1.00 97.50 117 CYS A CA 1
ATOM 902 C C . CYS A 1 117 ? 6.806 7.970 -0.472 1.00 97.50 117 CYS A C 1
ATOM 904 O O . CYS A 1 117 ? 6.853 9.014 0.176 1.00 97.50 117 CYS A O 1
ATOM 906 N N . LEU A 1 118 ? 6.202 6.868 -0.010 1.00 96.31 118 LEU A N 1
ATOM 907 C CA . LEU A 1 118 ? 5.563 6.806 1.309 1.00 96.31 118 LEU A CA 1
ATOM 908 C C . LEU A 1 118 ? 6.571 7.054 2.437 1.00 96.31 118 LEU A C 1
ATOM 910 O O . LEU A 1 118 ? 6.300 7.857 3.330 1.00 96.31 118 LEU A O 1
ATOM 914 N N . GLN A 1 119 ? 7.754 6.437 2.362 1.00 96.81 119 GLN A N 1
ATOM 915 C CA . GLN A 1 119 ? 8.835 6.650 3.324 1.00 96.81 119 GLN A CA 1
ATOM 916 C C . GLN A 1 119 ? 9.276 8.116 3.357 1.00 96.81 119 GLN A C 1
ATOM 918 O O . GLN A 1 119 ? 9.424 8.689 4.438 1.00 96.81 119 GLN A O 1
ATOM 923 N N . MET A 1 120 ? 9.467 8.743 2.192 1.00 97.88 120 MET A N 1
ATOM 924 C CA . MET A 1 120 ? 9.830 10.158 2.098 1.00 97.88 120 MET A CA 1
ATOM 925 C C . MET A 1 120 ? 8.762 11.043 2.744 1.00 97.88 120 MET A C 1
ATOM 927 O O . MET A 1 120 ? 9.098 11.884 3.574 1.00 97.88 120 MET A O 1
ATOM 931 N N . THR A 1 121 ? 7.483 10.834 2.416 1.00 97.06 121 THR A N 1
ATOM 932 C CA . THR A 1 121 ? 6.374 11.609 2.991 1.00 97.06 121 THR A CA 1
ATOM 933 C C . THR A 1 121 ? 6.294 11.440 4.507 1.00 97.06 121 THR A C 1
ATOM 935 O O . THR A 1 121 ? 6.225 12.439 5.220 1.00 97.06 121 THR A O 1
ATOM 938 N N . ALA A 1 122 ? 6.374 10.209 5.019 1.00 96.19 122 ALA A N 1
ATOM 939 C CA . ALA A 1 122 ? 6.380 9.947 6.458 1.00 96.19 122 ALA A CA 1
ATOM 940 C C . ALA A 1 122 ? 7.576 10.617 7.156 1.00 96.19 122 ALA A C 1
ATOM 942 O O . ALA A 1 122 ? 7.416 11.279 8.180 1.00 96.19 122 ALA A O 1
ATOM 943 N N . SER A 1 123 ? 8.764 10.524 6.555 1.00 97.69 123 SER A N 1
ATOM 944 C CA . SER A 1 123 ? 9.982 11.143 7.090 1.00 97.69 123 SER A CA 1
ATOM 945 C C . SER A 1 123 ? 9.881 12.670 7.113 1.00 97.69 123 SER A C 1
ATOM 947 O O . SER A 1 123 ? 10.355 13.302 8.053 1.00 97.69 123 SER A O 1
ATOM 949 N N . MET A 1 124 ? 9.239 13.278 6.110 1.00 96.94 124 MET A N 1
ATOM 950 C CA . MET A 1 124 ? 8.988 14.722 6.071 1.00 96.94 124 MET A CA 1
ATOM 951 C C . MET A 1 124 ? 8.018 15.166 7.169 1.00 96.94 124 MET A C 1
ATOM 953 O O . MET A 1 124 ? 8.284 16.167 7.826 1.00 96.94 124 MET A O 1
ATOM 957 N N . LEU A 1 125 ? 6.941 14.411 7.412 1.00 96.19 125 LEU A N 1
ATOM 958 C CA . LEU A 1 125 ? 5.991 14.701 8.496 1.00 96.19 125 LEU A CA 1
ATOM 959 C C . LEU A 1 125 ? 6.644 14.626 9.887 1.00 96.19 125 LEU A C 1
ATOM 961 O O . LEU A 1 125 ? 6.216 15.326 10.801 1.00 96.19 125 LEU A O 1
ATOM 965 N N . LEU A 1 126 ? 7.688 13.806 10.037 1.00 97.31 126 LEU A N 1
ATOM 966 C CA . LEU A 1 126 ? 8.413 13.595 11.293 1.00 97.31 126 LEU A CA 1
ATOM 967 C C . LEU A 1 126 ? 9.751 14.356 11.383 1.00 97.31 126 LEU A C 1
ATOM 969 O O . LEU A 1 126 ? 10.482 14.169 12.353 1.00 97.31 126 LEU A O 1
ATOM 973 N N . ASN A 1 127 ? 10.095 15.196 10.398 1.00 97.06 127 ASN A N 1
ATOM 974 C CA . ASN A 1 127 ? 11.386 15.904 10.308 1.00 97.06 127 ASN A CA 1
ATOM 975 C C . ASN A 1 127 ? 12.627 14.984 10.399 1.00 97.06 127 ASN A C 1
ATOM 977 O O . ASN A 1 127 ? 13.644 15.317 11.006 1.00 97.06 127 ASN A O 1
ATOM 981 N N . GLN A 1 128 ? 12.558 13.813 9.767 1.00 97.50 128 GLN A N 1
ATOM 982 C CA . GLN A 1 128 ? 13.585 12.771 9.789 1.00 97.50 128 GLN A CA 1
ATOM 983 C C . GLN A 1 128 ? 14.485 12.827 8.540 1.00 97.50 128 GLN A C 1
ATOM 985 O O . GLN A 1 128 ? 14.311 12.068 7.584 1.00 97.50 128 GLN A O 1
ATOM 990 N N . THR A 1 129 ? 15.457 13.747 8.521 1.00 97.12 129 THR A N 1
ATOM 991 C CA . THR A 1 129 ? 16.320 13.995 7.345 1.00 97.12 129 THR A CA 1
ATOM 992 C C . THR A 1 129 ? 17.057 12.750 6.820 1.00 97.12 129 THR A C 1
ATOM 994 O O . THR A 1 129 ? 17.010 12.527 5.608 1.00 97.12 129 THR A O 1
ATOM 997 N N . PRO A 1 130 ? 17.699 11.904 7.654 1.00 97.62 130 PRO A N 1
ATOM 998 C CA . PRO A 1 130 ? 18.382 10.706 7.153 1.00 97.62 130 PRO A CA 1
ATOM 999 C C . PRO A 1 130 ? 17.433 9.710 6.469 1.00 97.62 130 PRO A C 1
ATOM 1001 O O . PRO A 1 130 ? 17.749 9.165 5.413 1.00 97.62 130 PRO A O 1
ATOM 1004 N N . GLN A 1 131 ? 16.245 9.506 7.037 1.00 96.31 131 GLN A N 1
ATOM 1005 C CA . GLN A 1 131 ? 15.223 8.602 6.512 1.00 96.31 131 GLN A CA 1
ATOM 1006 C C . GLN A 1 131 ? 14.629 9.136 5.204 1.00 96.31 131 GLN A C 1
ATOM 1008 O O . GLN A 1 131 ? 14.396 8.365 4.272 1.00 96.31 131 GLN A O 1
ATOM 1013 N N . LYS A 1 132 ? 14.464 10.461 5.094 1.00 98.19 132 LYS A N 1
ATOM 1014 C CA . LYS A 1 132 ? 14.093 11.117 3.837 1.00 98.19 132 LYS A CA 1
ATOM 1015 C C . LYS A 1 132 ? 15.149 10.869 2.755 1.00 98.19 132 LYS A C 1
ATOM 1017 O O . LYS A 1 132 ? 14.789 10.438 1.665 1.00 98.19 132 LYS A O 1
ATOM 1022 N N . ALA A 1 133 ? 16.430 11.097 3.056 1.00 97.69 133 ALA A N 1
ATOM 1023 C CA . ALA A 1 133 ? 17.524 10.884 2.104 1.00 97.69 133 ALA A CA 1
ATOM 1024 C C . ALA A 1 133 ? 17.606 9.418 1.644 1.00 97.69 133 ALA A C 1
ATOM 1026 O O . ALA A 1 133 ? 17.847 9.139 0.469 1.00 97.69 133 ALA A O 1
ATOM 1027 N N . ARG A 1 134 ? 17.344 8.469 2.553 1.00 97.81 134 ARG A N 1
ATOM 1028 C CA . ARG A 1 134 ? 17.229 7.054 2.192 1.00 97.81 134 ARG A CA 1
ATOM 1029 C C . ARG A 1 134 ? 16.069 6.803 1.225 1.00 97.81 134 ARG A C 1
ATOM 1031 O O . ARG A 1 134 ? 16.273 6.150 0.208 1.00 97.81 134 ARG A O 1
ATOM 1038 N N . GLY A 1 135 ? 14.895 7.366 1.506 1.00 97.44 135 GLY A N 1
ATOM 1039 C CA . GLY A 1 135 ? 13.743 7.278 0.609 1.00 97.44 135 GLY A CA 1
ATOM 1040 C C . GLY A 1 135 ? 14.020 7.867 -0.780 1.00 97.44 135 GLY A C 1
ATOM 1041 O O . GLY A 1 135 ? 13.653 7.260 -1.779 1.00 97.44 135 GLY A O 1
ATOM 1042 N N . GLU A 1 136 ? 14.735 8.992 -0.872 1.00 98.44 136 GLU A N 1
ATOM 1043 C CA . GLU A 1 136 ? 15.157 9.574 -2.158 1.00 98.44 136 GLU A CA 1
ATOM 1044 C C . GLU A 1 136 ? 16.078 8.631 -2.942 1.00 98.44 136 GLU A C 1
ATOM 1046 O O . GLU A 1 136 ? 15.907 8.443 -4.150 1.00 98.44 136 GLU A O 1
ATOM 1051 N N . HIS A 1 137 ? 17.035 7.998 -2.259 1.00 98.44 137 HIS A N 1
ATOM 1052 C CA . HIS A 1 137 ? 17.905 7.001 -2.873 1.00 98.44 137 HIS A CA 1
ATOM 1053 C C . HIS A 1 137 ? 17.104 5.824 -3.443 1.00 98.44 137 HIS A C 1
ATOM 1055 O O . HIS A 1 137 ? 17.258 5.502 -4.624 1.00 98.44 137 HIS A O 1
ATOM 1061 N N . ASP A 1 138 ? 16.232 5.222 -2.630 1.00 98.31 138 ASP A N 1
ATOM 1062 C CA . ASP A 1 138 ? 15.411 4.075 -3.028 1.00 98.31 138 ASP A CA 1
ATOM 1063 C C . ASP A 1 138 ? 14.443 4.457 -4.172 1.00 98.31 138 ASP A C 1
ATOM 1065 O O . ASP A 1 138 ? 14.259 3.695 -5.121 1.00 98.31 138 ASP A O 1
ATOM 1069 N N . PHE A 1 139 ? 13.912 5.686 -4.177 1.00 98.62 139 PHE A N 1
ATOM 1070 C CA . PHE A 1 139 ? 13.099 6.216 -5.278 1.00 98.62 139 PHE A CA 1
ATOM 1071 C C . PHE A 1 139 ? 13.878 6.274 -6.602 1.00 98.62 139 PHE A C 1
ATOM 1073 O O . PHE A 1 139 ? 13.398 5.816 -7.644 1.00 98.62 139 PHE A O 1
ATOM 1080 N N . HIS A 1 140 ? 15.096 6.821 -6.586 1.00 98.56 140 HIS A N 1
ATOM 1081 C CA . HIS A 1 140 ? 15.940 6.892 -7.781 1.00 98.56 140 HIS A CA 1
ATOM 1082 C C . HIS A 1 140 ? 16.412 5.514 -8.257 1.00 98.56 140 HIS A C 1
ATOM 1084 O O . HIS A 1 140 ? 16.602 5.302 -9.457 1.00 98.56 140 HIS A O 1
ATOM 1090 N N . GLU A 1 141 ? 16.610 4.580 -7.332 1.00 98.44 141 GLU A N 1
ATOM 1091 C CA . GLU A 1 141 ? 16.920 3.181 -7.610 1.00 98.44 141 GLU A CA 1
ATOM 1092 C C . GLU A 1 141 ? 15.753 2.488 -8.331 1.00 98.44 141 GLU A C 1
ATOM 1094 O O . GLU A 1 141 ? 15.939 2.004 -9.454 1.00 98.44 141 GLU A O 1
ATOM 1099 N N . GLY A 1 142 ? 14.534 2.610 -7.799 1.00 98.25 142 GLY A N 1
ATOM 1100 C CA . GLY A 1 142 ? 13.317 2.120 -8.444 1.00 98.25 142 GLY A CA 1
ATOM 1101 C C . GLY A 1 142 ? 13.084 2.738 -9.829 1.00 98.25 142 GLY A C 1
ATOM 1102 O O . GLY A 1 142 ? 12.745 2.033 -10.781 1.00 98.25 142 GLY A O 1
ATOM 1103 N N . LEU A 1 143 ? 13.359 4.038 -10.014 1.00 98.56 143 LEU A N 1
ATOM 1104 C CA . LEU A 1 143 ? 13.293 4.683 -11.335 1.00 98.56 143 LEU A CA 1
ATOM 1105 C C . LEU A 1 143 ? 14.280 4.089 -12.347 1.00 98.56 143 LEU A C 1
ATOM 1107 O O . LEU A 1 143 ? 13.942 3.974 -13.530 1.00 98.56 143 LEU A O 1
ATOM 1111 N N . ARG A 1 144 ? 15.497 3.732 -11.918 1.00 98.56 144 ARG A N 1
ATOM 1112 C CA . ARG A 1 144 ? 16.478 3.065 -12.788 1.00 98.56 144 ARG A CA 1
ATOM 1113 C C . ARG A 1 144 ? 15.987 1.677 -13.191 1.00 98.56 144 ARG A C 1
ATOM 1115 O O . ARG A 1 144 ? 15.986 1.378 -14.385 1.00 98.56 144 ARG A O 1
ATOM 1122 N N . ARG A 1 145 ? 15.493 0.879 -12.238 1.00 98.19 145 ARG A N 1
ATOM 1123 C CA . ARG A 1 145 ? 14.906 -0.446 -12.513 1.00 98.19 145 ARG A CA 1
ATOM 1124 C C . ARG A 1 145 ? 13.726 -0.361 -13.478 1.00 98.19 145 ARG A C 1
ATOM 1126 O O . ARG A 1 145 ? 13.675 -1.102 -14.455 1.00 98.19 145 ARG A O 1
ATOM 1133 N N . LEU A 1 146 ? 12.829 0.605 -13.276 1.00 98.31 146 LEU A N 1
ATOM 1134 C CA . LEU A 1 146 ? 11.670 0.818 -14.145 1.00 98.31 146 LEU A CA 1
ATOM 1135 C C . LEU A 1 146 ? 12.073 1.164 -15.586 1.00 98.31 146 LEU A C 1
ATOM 1137 O O . LEU A 1 146 ? 11.431 0.709 -16.534 1.00 98.31 146 LEU A O 1
ATOM 1141 N N . LYS A 1 147 ? 13.124 1.973 -15.773 1.00 98.25 147 LYS A N 1
ATOM 1142 C CA . LYS A 1 147 ? 13.664 2.275 -17.109 1.00 98.25 147 LYS A CA 1
ATOM 1143 C C . LYS A 1 147 ? 14.215 1.016 -17.779 1.00 98.25 147 LYS A C 1
ATOM 1145 O O . LYS A 1 147 ? 13.812 0.728 -18.901 1.00 98.25 147 LYS A O 1
ATOM 1150 N N . ALA A 1 148 ? 15.029 0.236 -17.067 1.00 97.69 148 ALA A N 1
ATOM 1151 C CA . ALA A 1 148 ? 15.582 -1.018 -17.580 1.00 97.69 148 ALA A CA 1
ATOM 1152 C C . ALA A 1 148 ? 14.489 -2.046 -17.934 1.00 97.69 148 ALA A C 1
ATOM 1154 O O . ALA A 1 148 ? 14.563 -2.713 -18.964 1.00 97.69 148 ALA A O 1
ATOM 1155 N N . ALA A 1 149 ? 13.433 -2.151 -17.120 1.00 97.25 149 ALA A N 1
ATOM 1156 C CA . ALA A 1 149 ? 12.276 -3.001 -17.412 1.00 97.25 149 ALA A CA 1
ATOM 1157 C C . ALA A 1 149 ? 11.543 -2.561 -18.694 1.00 97.25 149 ALA A C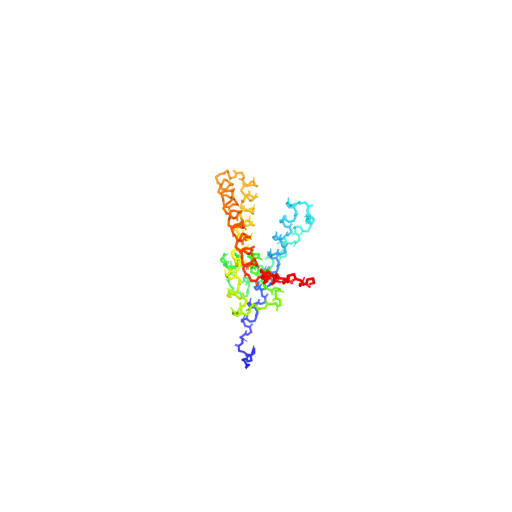 1
ATOM 1159 O O . ALA A 1 149 ? 11.202 -3.384 -19.539 1.00 97.25 149 ALA A O 1
ATOM 1160 N N . ARG A 1 150 ? 11.355 -1.249 -18.898 1.00 96.69 150 ARG A N 1
ATOM 1161 C CA . ARG A 1 150 ? 10.752 -0.709 -20.132 1.00 96.69 150 ARG A CA 1
ATOM 1162 C C . ARG A 1 150 ? 11.612 -0.952 -21.369 1.00 96.69 150 ARG A C 1
ATOM 1164 O O . ARG A 1 150 ? 11.066 -1.179 -22.443 1.00 96.69 150 ARG A O 1
ATOM 1171 N N . GLU A 1 151 ? 12.931 -0.857 -21.244 1.00 96.88 151 GLU A N 1
ATOM 1172 C CA . GLU A 1 151 ? 13.858 -1.146 -22.343 1.00 96.88 151 GLU A CA 1
ATOM 1173 C C . GLU A 1 151 ? 13.807 -2.622 -22.744 1.00 96.88 151 GLU A C 1
ATOM 1175 O O . GLU A 1 151 ? 13.722 -2.912 -23.936 1.00 96.88 151 GLU A O 1
ATOM 1180 N N . ARG A 1 152 ? 13.747 -3.537 -21.768 1.00 94.44 152 ARG A N 1
ATOM 1181 C CA . ARG A 1 152 ? 13.549 -4.972 -22.023 1.00 94.44 152 ARG A CA 1
ATOM 1182 C C . ARG A 1 152 ? 12.230 -5.269 -22.723 1.00 94.44 152 ARG A C 1
ATOM 1184 O O . ARG A 1 152 ? 12.254 -5.916 -23.762 1.00 94.44 152 ARG A O 1
ATOM 1191 N N . SER A 1 153 ? 11.123 -4.709 -22.240 1.00 94.44 153 SER A N 1
ATOM 1192 C CA . SER A 1 153 ? 9.812 -4.867 -22.886 1.00 94.44 153 SER A CA 1
ATOM 1193 C C . SER A 1 153 ? 9.833 -4.384 -24.341 1.00 94.44 153 SER A C 1
ATOM 1195 O O . SER A 1 153 ? 9.368 -5.085 -25.235 1.00 94.44 153 SER A O 1
ATOM 1197 N N . ARG A 1 154 ? 10.474 -3.240 -24.621 1.00 93.62 154 ARG A N 1
ATOM 1198 C CA . ARG A 1 154 ? 10.648 -2.755 -26.002 1.00 93.62 154 ARG A CA 1
ATOM 1199 C C . ARG A 1 154 ? 11.491 -3.700 -26.858 1.00 93.62 154 ARG A C 1
ATOM 1201 O O . ARG A 1 154 ? 11.150 -3.913 -28.017 1.00 93.62 154 ARG A O 1
ATOM 1208 N N . ALA A 1 155 ? 12.595 -4.219 -26.324 1.00 93.88 155 ALA A N 1
ATOM 1209 C CA . ALA A 1 155 ? 13.464 -5.147 -27.045 1.00 93.88 155 ALA A CA 1
ATOM 1210 C C . ALA A 1 155 ? 12.747 -6.474 -27.342 1.00 93.88 155 ALA A C 1
ATOM 1212 O O . ALA A 1 155 ? 12.855 -6.991 -28.453 1.00 93.88 155 ALA A O 1
ATOM 1213 N N . TYR A 1 156 ? 11.968 -6.975 -26.382 1.00 93.19 156 TYR A N 1
ATOM 1214 C CA . TYR A 1 156 ? 11.129 -8.158 -26.527 1.00 93.19 156 TYR A CA 1
ATOM 1215 C C . TYR A 1 156 ? 10.112 -7.999 -27.663 1.00 93.19 156 TYR A C 1
ATOM 1217 O O . TYR A 1 156 ? 10.074 -8.813 -28.588 1.00 93.19 156 TYR A O 1
ATOM 1225 N N . ASP A 1 157 ? 9.345 -6.906 -27.647 1.00 91.12 157 ASP A N 1
ATOM 1226 C CA . ASP A 1 157 ? 8.344 -6.625 -28.678 1.00 91.12 157 ASP A CA 1
ATOM 1227 C C . ASP A 1 157 ? 8.985 -6.460 -30.063 1.00 91.12 157 ASP A C 1
ATOM 1229 O O . ASP A 1 157 ? 8.467 -6.968 -31.059 1.00 91.12 157 ASP A O 1
ATOM 1233 N N . GLN A 1 158 ? 10.142 -5.792 -30.141 1.00 91.94 158 GLN A N 1
ATOM 1234 C CA . GLN A 1 158 ? 10.892 -5.651 -31.391 1.00 91.94 158 GLN A CA 1
ATOM 1235 C C . GLN A 1 158 ? 11.376 -7.001 -31.928 1.00 91.94 158 GLN A C 1
ATOM 1237 O O . GLN A 1 158 ? 11.267 -7.241 -33.126 1.00 91.94 158 GLN A O 1
ATOM 1242 N N . ALA A 1 159 ? 11.879 -7.890 -31.070 1.00 89.81 159 ALA A N 1
ATOM 1243 C CA . ALA A 1 159 ? 12.340 -9.214 -31.482 1.00 89.81 159 ALA A CA 1
ATOM 1244 C C . ALA A 1 159 ? 11.182 -10.119 -31.938 1.00 89.81 159 ALA A C 1
ATOM 1246 O O . ALA A 1 159 ? 11.331 -10.875 -32.897 1.00 89.81 159 ALA A O 1
ATOM 1247 N N . ARG A 1 160 ? 10.022 -10.028 -31.275 1.00 86.69 160 ARG A N 1
ATOM 1248 C CA . ARG A 1 160 ? 8.866 -10.902 -31.525 1.00 86.69 160 ARG A CA 1
ATOM 1249 C C . ARG A 1 160 ? 7.984 -10.440 -32.686 1.00 86.69 160 ARG A C 1
ATOM 1251 O O . ARG A 1 160 ? 7.420 -11.278 -33.386 1.00 86.69 160 ARG A O 1
ATOM 1258 N N . TYR A 1 161 ? 7.867 -9.130 -32.896 1.00 80.38 161 TYR A N 1
ATOM 1259 C CA . TYR A 1 161 ? 6.959 -8.537 -33.884 1.00 80.38 161 TYR A CA 1
ATOM 1260 C C . TYR A 1 161 ? 7.674 -7.761 -34.997 1.00 80.38 161 TYR A C 1
ATOM 1262 O O . TYR A 1 161 ? 7.019 -7.029 -35.744 1.00 80.38 161 TYR A O 1
ATOM 1270 N N . ALA A 1 162 ? 8.995 -7.918 -35.153 1.00 74.44 162 ALA A N 1
ATOM 1271 C CA . ALA A 1 162 ? 9.697 -7.390 -36.319 1.00 74.44 162 ALA A CA 1
ATOM 1272 C C . ALA A 1 162 ? 9.018 -7.897 -37.608 1.00 74.44 162 ALA A C 1
ATOM 1274 O O . ALA A 1 162 ? 8.895 -9.112 -37.799 1.00 74.44 162 ALA A O 1
ATOM 1275 N N . PRO A 1 163 ? 8.568 -7.002 -38.509 1.00 63.19 163 PRO A N 1
ATOM 1276 C CA . PRO A 1 163 ? 7.963 -7.428 -39.760 1.00 63.19 163 PRO A CA 1
ATOM 1277 C C . PRO A 1 163 ? 8.987 -8.232 -40.565 1.00 63.19 163 PRO A C 1
ATOM 1279 O O . PRO A 1 163 ? 10.129 -7.798 -40.736 1.00 63.19 163 PRO A O 1
ATOM 1282 N N . ALA A 1 164 ? 8.573 -9.399 -41.071 1.00 63.06 164 ALA A N 1
ATOM 1283 C CA . ALA A 1 164 ? 9.407 -10.213 -41.948 1.00 63.06 164 ALA A CA 1
ATOM 1284 C C . ALA A 1 164 ? 9.945 -9.346 -43.104 1.00 63.06 164 ALA A C 1
ATOM 1286 O O . ALA A 1 164 ? 9.191 -8.520 -43.639 1.00 63.06 164 ALA A O 1
ATOM 1287 N N . PRO A 1 165 ? 11.221 -9.503 -43.507 1.00 62.44 165 PRO A N 1
ATOM 1288 C CA . PRO A 1 165 ? 11.795 -8.701 -44.577 1.00 62.44 165 PRO A CA 1
ATOM 1289 C C . PRO A 1 165 ? 10.930 -8.861 -45.827 1.00 62.44 165 PRO A C 1
ATOM 1291 O O . PRO A 1 165 ? 10.808 -9.958 -46.374 1.00 62.44 165 PRO A O 1
ATOM 1294 N N . GLN A 1 166 ? 10.291 -7.771 -46.266 1.00 65.69 166 GLN A N 1
ATOM 1295 C CA . GLN A 1 166 ? 9.479 -7.800 -47.476 1.00 65.69 166 GLN A CA 1
ATOM 1296 C C . GLN A 1 166 ? 10.380 -8.218 -48.638 1.00 65.69 166 GLN A C 1
ATOM 1298 O O . GLN A 1 166 ? 11.330 -7.511 -48.988 1.00 65.69 166 GLN A O 1
ATOM 1303 N N . ALA A 1 167 ? 10.096 -9.384 -49.224 1.00 64.88 167 ALA A N 1
ATOM 1304 C CA . ALA A 1 167 ? 10.812 -9.872 -50.389 1.00 64.88 167 ALA A CA 1
ATOM 1305 C C . ALA A 1 167 ? 10.755 -8.794 -51.480 1.00 64.88 167 ALA A C 1
ATOM 1307 O O . ALA A 1 167 ? 9.675 -8.445 -51.966 1.00 64.88 167 ALA A O 1
ATOM 1308 N N . ARG A 1 168 ? 11.918 -8.236 -51.846 1.00 68.00 168 ARG A N 1
ATOM 1309 C CA . ARG A 1 168 ? 12.030 -7.261 -52.936 1.00 68.00 168 ARG A CA 1
ATOM 1310 C C . ARG A 1 168 ? 11.420 -7.885 -54.189 1.00 68.00 168 ARG A C 1
ATOM 1312 O O . ARG A 1 168 ? 11.988 -8.821 -54.752 1.00 68.00 168 ARG A O 1
ATOM 1319 N N . LYS A 1 169 ? 10.261 -7.379 -54.625 1.00 69.38 169 LYS A N 1
ATOM 1320 C CA . LYS A 1 169 ? 9.658 -7.768 -55.905 1.00 69.38 169 LYS A CA 1
ATOM 1321 C C . LYS A 1 169 ? 10.695 -7.509 -56.996 1.00 69.38 169 LYS A C 1
ATOM 1323 O O . LYS A 1 169 ? 11.107 -6.366 -57.191 1.00 69.38 169 LYS A O 1
ATOM 1328 N N . LYS A 1 170 ? 11.147 -8.572 -57.671 1.00 66.94 170 LYS A N 1
ATOM 1329 C CA . LYS A 1 170 ? 12.051 -8.447 -58.819 1.00 66.94 170 LYS A CA 1
ATOM 1330 C C . LYS A 1 170 ? 11.382 -7.533 -59.860 1.00 66.94 170 LYS A C 1
ATOM 1332 O O . LYS A 1 170 ? 10.190 -7.719 -60.124 1.00 66.94 170 LYS A O 1
ATOM 1337 N N . PRO A 1 171 ? 12.097 -6.543 -60.419 1.00 65.69 171 PRO A N 1
ATOM 1338 C CA . PRO A 1 171 ? 11.529 -5.667 -61.435 1.00 65.69 171 PRO A CA 1
ATOM 1339 C C . PRO A 1 171 ? 11.098 -6.498 -62.651 1.00 65.69 171 PRO A C 1
ATOM 1341 O O . PRO A 1 171 ? 11.821 -7.400 -63.077 1.00 65.69 171 PRO A O 1
ATOM 13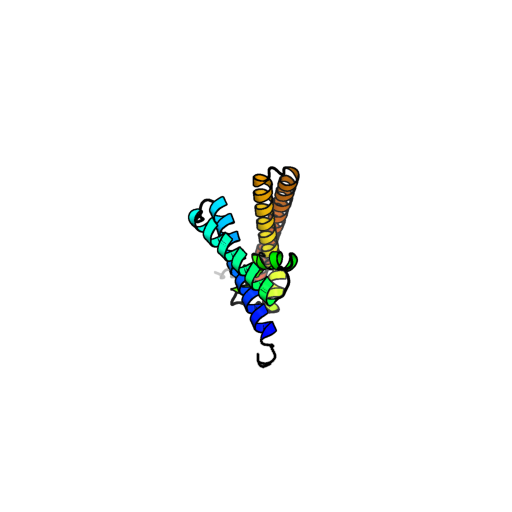44 N N . LYS A 1 172 ? 9.897 -6.222 -63.177 1.00 67.62 172 LYS A N 1
ATOM 1345 C CA . LYS A 1 172 ? 9.381 -6.869 -64.392 1.00 67.62 172 LYS A CA 1
ATOM 1346 C C . LYS A 1 172 ? 10.322 -6.550 -65.568 1.00 67.62 172 LYS A C 1
ATOM 1348 O O . LYS A 1 172 ? 10.627 -5.369 -65.753 1.00 67.62 172 LYS A O 1
ATOM 1353 N N . PRO A 1 173 ? 10.772 -7.551 -66.347 1.00 72.00 173 PRO A N 1
ATOM 1354 C CA . PRO A 1 173 ? 11.502 -7.293 -67.582 1.00 72.00 173 PRO A CA 1
ATOM 1355 C C . PRO A 1 173 ? 10.583 -6.569 -68.580 1.00 72.00 173 PRO A C 1
ATOM 1357 O O . PRO A 1 173 ? 9.379 -6.835 -68.608 1.00 72.00 173 PRO A O 1
ATOM 1360 N N . ARG A 1 174 ? 11.160 -5.604 -69.307 1.00 68.94 174 ARG A N 1
ATOM 1361 C CA . ARG A 1 174 ? 10.500 -4.825 -70.365 1.00 68.94 174 ARG A CA 1
ATOM 1362 C C . ARG A 1 174 ? 10.309 -5.656 -71.622 1.00 68.94 174 ARG A C 1
ATOM 1364 O O . ARG A 1 174 ? 11.221 -6.461 -71.911 1.00 68.94 174 ARG A O 1
#

Sequence (174 aa):
MRVVSERTEAEIRTHEVEAKVRVTLRRLAANIMRVSRGSGSSGELGAQMVACIEAMEAYRDVVGTWVPSWDLNQMLDADAADAEDRTFVPSAEDLARWEEDGSSDRILAVSDIRRACLQMTASMLLNQTPQKARGEHDFHEGLRRLKAARERSRAYDQARYAPAPQARKKPKPR

Foldseek 3Di:
DPDPPPDDPLNVQLVVLLVQLLVLLQVLVVQVVCVVVVRHDPVCNVVSVVSNVVSQVSNCVSVVDGDDPVSSVVSNPPVVVVVVPDPDDDDPVNVVVCVQLLVVLLVVLVSQLVVLVVQLVVCVVVVNVVSNVVSVVSNVVSVVSNVVSNVSNVVVCCVVPVPDPPDPDDDDDD